Protein AF-A0A349THD9-F1 (afdb_monomer)

Radius of gyration: 21.53 Å; Cα contacts (8 Å, |Δi|>4): 22; chains: 1; bounding box: 50×42×52 Å

Secondary structure (DSSP, 8-state):
-------HHHHHHHHHHHHHHHHHHHHHHHHHHHHHHHHHHHHTTPPPPPPPHHHHHHHHHHHHHHS--SSS--TTT--

Mean predicted aligned error: 12.0 Å

Sequence (79 aa):
MAANHLSRRDFLVNTASLAKGSLLVLSAPAILTACREASESARNEAAFTAFSNEEAVELTAIAARIIPSDDTPGATEAG

Solvent-accessible surface area (backbone atoms only — not comparable to full-atom values): 4819 Å² total; per-residue (Å²): 134,84,81,83,78,74,46,75,63,57,48,51,54,52,53,49,53,54,52,55,53,50,52,48,67,71,41,45,63,59,52,54,50,52,53,51,54,51,54,50,37,63,74,66,67,56,72,89,76,79,73,52,75,68,55,46,52,54,53,49,56,53,40,40,70,78,37,49,73,66,102,52,73,12,60,90,61,68,115

Structure (mmCIF, N/CA/C/O backbone):
data_AF-A0A349THD9-F1
#
_entry.id   AF-A0A349THD9-F1
#
loop_
_atom_site.group_PDB
_atom_site.id
_atom_site.type_symbol
_atom_site.label_atom_id
_atom_site.label_alt_id
_atom_site.label_comp_id
_atom_site.label_asym_id
_atom_site.label_entity_id
_atom_site.label_seq_id
_atom_site.pdbx_PDB_ins_code
_atom_site.Cartn_x
_atom_site.Cartn_y
_atom_site.Cartn_z
_atom_site.occupancy
_atom_site.B_iso_or_equiv
_atom_site.auth_seq_id
_atom_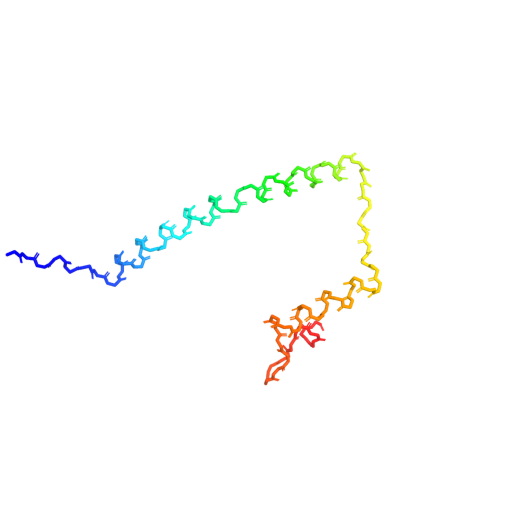site.auth_comp_id
_atom_site.auth_asym_id
_atom_site.auth_atom_id
_atom_site.pdbx_PDB_model_num
ATOM 1 N N . MET A 1 1 ? 30.998 21.284 -33.109 1.00 38.12 1 MET A N 1
ATOM 2 C CA . MET A 1 1 ? 29.975 21.233 -32.045 1.00 38.12 1 MET A CA 1
ATOM 3 C C . MET A 1 1 ? 29.962 19.802 -31.524 1.00 38.12 1 MET A C 1
ATOM 5 O O . MET A 1 1 ? 29.477 18.925 -32.224 1.00 38.12 1 MET A O 1
ATOM 9 N N . ALA A 1 2 ? 30.667 19.526 -30.423 1.00 46.88 2 ALA A N 1
ATOM 10 C CA . ALA A 1 2 ? 30.846 18.159 -29.928 1.00 46.88 2 ALA A CA 1
ATOM 11 C C . ALA A 1 2 ? 29.513 17.618 -29.389 1.00 46.88 2 ALA A C 1
ATOM 13 O O . ALA A 1 2 ? 28.874 18.268 -28.564 1.00 46.88 2 ALA A O 1
ATOM 14 N N . ALA A 1 3 ? 29.086 16.455 -29.882 1.00 58.44 3 ALA A N 1
ATOM 15 C CA . ALA A 1 3 ? 27.904 15.768 -29.383 1.00 58.44 3 ALA A CA 1
ATOM 16 C C . ALA A 1 3 ? 28.162 15.321 -27.937 1.00 58.44 3 ALA A C 1
ATOM 18 O O . ALA A 1 3 ? 29.078 14.542 -27.676 1.00 58.44 3 ALA A O 1
ATOM 19 N N . ASN A 1 4 ? 27.376 15.844 -26.995 1.00 64.38 4 ASN A N 1
ATOM 20 C CA . ASN A 1 4 ? 27.433 15.448 -25.594 1.00 64.38 4 ASN A CA 1
ATOM 21 C C . ASN A 1 4 ? 26.884 14.017 -25.466 1.00 64.38 4 ASN A C 1
ATOM 23 O O . ASN A 1 4 ? 25.673 13.812 -25.383 1.00 64.38 4 ASN A O 1
ATOM 27 N N . HIS A 1 5 ? 27.763 13.017 -25.537 1.00 69.38 5 HIS A N 1
ATOM 28 C CA . HIS A 1 5 ? 27.387 11.615 -25.397 1.00 69.38 5 HIS A CA 1
ATOM 29 C C . HIS A 1 5 ? 27.013 11.327 -23.937 1.00 69.38 5 HIS A C 1
ATOM 31 O O . HIS A 1 5 ? 27.875 11.049 -23.108 1.00 69.38 5 HIS A O 1
ATOM 37 N N . LEU A 1 6 ? 25.715 11.377 -23.625 1.00 80.62 6 LEU A N 1
ATOM 38 C CA . LEU A 1 6 ? 25.182 10.849 -22.369 1.00 80.62 6 LEU A CA 1
ATOM 39 C C . LEU A 1 6 ? 25.500 9.354 -22.278 1.00 80.62 6 LEU A C 1
ATOM 41 O O . LEU A 1 6 ? 25.078 8.569 -23.133 1.00 80.62 6 LEU A O 1
ATOM 45 N N . SER A 1 7 ? 26.228 8.941 -21.240 1.00 86.94 7 SER A N 1
ATOM 46 C CA . SER A 1 7 ? 26.445 7.518 -21.003 1.00 86.94 7 SER A CA 1
ATOM 47 C C . SER A 1 7 ? 25.147 6.858 -20.522 1.00 86.94 7 SER A C 1
ATOM 49 O O . SER A 1 7 ? 24.287 7.494 -19.909 1.00 86.94 7 SER A O 1
ATOM 51 N N . ARG A 1 8 ? 25.006 5.545 -20.752 1.00 89.56 8 ARG A N 1
ATOM 52 C CA . ARG A 1 8 ? 23.857 4.759 -20.251 1.00 89.56 8 ARG A CA 1
ATOM 53 C C . ARG A 1 8 ? 23.688 4.904 -18.734 1.00 89.56 8 ARG A C 1
ATOM 55 O O . ARG A 1 8 ? 22.566 4.906 -18.240 1.00 89.56 8 ARG A O 1
ATOM 62 N N . ARG A 1 9 ? 24.801 5.037 -18.005 1.00 88.75 9 ARG A N 1
ATOM 63 C CA . ARG A 1 9 ? 24.808 5.244 -16.554 1.00 88.75 9 ARG A CA 1
ATOM 64 C C . ARG A 1 9 ? 24.261 6.623 -16.192 1.00 88.75 9 ARG A C 1
ATOM 66 O O . ARG A 1 9 ? 23.407 6.699 -15.319 1.00 88.75 9 ARG A O 1
ATOM 73 N N . ASP A 1 10 ? 24.699 7.671 -16.883 1.00 85.81 10 ASP A N 1
ATOM 74 C CA . ASP A 1 10 ? 24.241 9.042 -16.620 1.00 85.81 10 ASP A CA 1
ATOM 75 C C . ASP A 1 10 ? 22.754 9.196 -16.931 1.00 85.81 10 ASP A C 1
ATOM 77 O O . ASP A 1 10 ? 22.021 9.822 -16.171 1.00 85.81 10 ASP A O 1
ATOM 81 N N . PHE A 1 11 ? 22.285 8.551 -18.002 1.00 86.50 11 PHE A N 1
ATOM 82 C CA . PHE A 1 11 ? 20.862 8.482 -18.311 1.00 86.50 11 PHE A CA 1
ATOM 83 C C . PHE A 1 11 ? 20.073 7.822 -17.173 1.00 86.50 11 PHE A C 1
ATOM 85 O O . PHE A 1 11 ? 19.149 8.440 -16.654 1.00 86.50 11 PHE A O 1
ATOM 92 N N . LEU A 1 12 ? 20.470 6.620 -16.731 1.00 88.19 12 LEU A N 1
ATOM 93 C CA . LEU A 1 12 ? 19.778 5.900 -15.653 1.00 88.19 12 LEU A CA 1
ATOM 94 C C . LEU A 1 12 ? 19.773 6.672 -14.331 1.00 88.19 12 LEU A C 1
ATOM 96 O O . LEU A 1 12 ? 18.746 6.717 -13.655 1.00 88.19 12 LEU A O 1
ATOM 100 N N . VAL A 1 13 ? 20.898 7.284 -13.956 1.00 86.69 13 VAL A N 1
ATOM 101 C CA . VAL A 1 13 ? 21.001 8.091 -12.732 1.00 86.69 13 VAL A CA 1
ATOM 102 C C . VAL A 1 13 ? 20.074 9.305 -12.812 1.00 86.69 13 VAL A C 1
ATOM 104 O O . VAL A 1 13 ? 19.322 9.562 -11.869 1.00 86.69 13 VAL A O 1
ATOM 107 N N . ASN A 1 14 ? 20.060 10.006 -13.947 1.00 82.94 14 ASN A N 1
ATOM 108 C CA . ASN A 1 14 ? 19.224 11.188 -14.133 1.00 82.94 14 ASN A CA 1
ATOM 109 C C . ASN A 1 14 ? 17.730 10.839 -14.165 1.00 82.94 14 ASN A C 1
ATOM 111 O O . ASN A 1 14 ? 16.936 11.492 -13.486 1.00 82.94 14 ASN A O 1
ATOM 115 N N . THR A 1 15 ? 17.331 9.778 -14.875 1.00 80.44 15 THR A N 1
ATOM 116 C CA . THR A 1 15 ? 15.929 9.332 -14.905 1.00 80.44 15 THR A CA 1
ATOM 117 C C . THR A 1 15 ? 15.471 8.804 -13.551 1.00 80.44 15 THR A C 1
ATOM 119 O O . THR A 1 15 ? 14.361 9.108 -13.121 1.00 80.44 15 THR A O 1
ATOM 122 N N . ALA A 1 16 ? 16.324 8.062 -12.837 1.00 76.50 16 ALA A N 1
ATOM 123 C CA . ALA A 1 16 ? 16.005 7.572 -11.499 1.00 76.50 16 ALA A CA 1
ATOM 124 C C . ALA A 1 16 ? 15.854 8.719 -10.489 1.00 76.50 16 ALA A C 1
ATOM 126 O O . ALA A 1 16 ? 15.000 8.643 -9.610 1.00 76.50 16 ALA A O 1
ATOM 127 N N . SER A 1 17 ? 16.651 9.785 -10.608 1.00 74.31 17 SER A N 1
ATOM 128 C CA . SER A 1 17 ? 16.531 10.973 -9.753 1.00 74.31 17 SER A CA 1
ATOM 129 C C . SER A 1 17 ? 15.173 11.669 -9.932 1.00 74.31 17 SER A C 1
ATOM 131 O O . SER A 1 17 ? 14.472 11.932 -8.953 1.00 74.31 17 SER A O 1
ATOM 133 N N . LEU A 1 18 ? 14.740 11.868 -11.183 1.00 71.12 18 LEU A N 1
ATOM 134 C CA . LEU A 1 18 ? 13.434 12.459 -11.506 1.00 71.12 18 LEU A CA 1
ATOM 135 C C . LEU A 1 18 ? 12.259 11.564 -11.070 1.00 71.12 18 LEU A C 1
ATOM 137 O O . LEU A 1 18 ? 11.274 12.048 -10.504 1.00 71.12 18 LEU A O 1
ATOM 141 N N . ALA A 1 19 ? 12.373 10.249 -11.274 1.00 70.19 19 ALA A N 1
ATOM 142 C CA . ALA A 1 19 ? 11.355 9.285 -10.860 1.00 70.19 19 ALA A CA 1
ATOM 143 C C . ALA A 1 19 ? 11.140 9.282 -9.334 1.00 70.19 19 ALA A C 1
ATOM 145 O O . ALA A 1 19 ? 10.003 9.283 -8.870 1.00 70.19 19 ALA A O 1
ATOM 146 N N . LYS A 1 20 ? 12.213 9.361 -8.534 1.00 68.31 20 LYS A N 1
ATOM 147 C CA . LYS A 1 20 ? 12.106 9.410 -7.063 1.00 68.31 20 LYS A CA 1
ATOM 148 C C . LYS A 1 20 ? 11.404 10.676 -6.571 1.00 68.31 20 LYS A C 1
ATOM 150 O O . LYS A 1 20 ? 10.552 10.595 -5.690 1.00 68.31 20 LYS A O 1
ATOM 155 N N . GLY A 1 21 ? 11.736 11.834 -7.146 1.00 69.94 21 GLY A N 1
ATOM 156 C CA . GLY A 1 21 ? 11.097 13.102 -6.781 1.00 69.94 21 GLY A CA 1
ATOM 157 C C . GLY A 1 21 ? 9.602 13.120 -7.111 1.00 69.94 21 GLY A C 1
ATOM 158 O O . GLY A 1 21 ? 8.789 13.525 -6.283 1.00 69.94 21 GLY A O 1
ATOM 159 N N . SER A 1 22 ? 9.229 12.618 -8.292 1.00 71.69 22 SER A N 1
ATOM 160 C CA . SER A 1 22 ? 7.823 12.557 -8.717 1.00 71.69 22 SER A CA 1
ATOM 161 C C . SER A 1 22 ? 6.981 11.594 -7.881 1.00 71.69 22 SER A C 1
ATOM 163 O O . SER A 1 22 ? 5.855 11.945 -7.533 1.00 71.69 22 SER A O 1
ATOM 165 N N . LEU A 1 23 ? 7.527 10.439 -7.480 1.00 73.8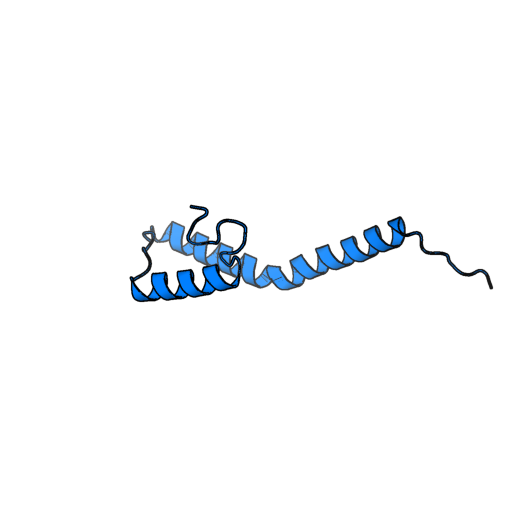1 23 LEU A N 1
ATOM 166 C CA . LEU A 1 23 ? 6.826 9.504 -6.598 1.00 73.81 23 LEU A CA 1
ATOM 167 C C . LEU A 1 23 ? 6.465 10.161 -5.261 1.00 73.81 23 LEU A C 1
ATOM 169 O O . LEU A 1 23 ? 5.338 10.010 -4.796 1.00 73.81 23 LEU A O 1
ATOM 173 N N . LEU A 1 24 ? 7.390 10.923 -4.668 1.00 75.75 24 LEU A N 1
ATOM 174 C CA . LEU A 1 24 ? 7.139 11.625 -3.410 1.00 75.75 24 LEU A CA 1
ATOM 175 C C . LEU A 1 24 ? 6.079 12.712 -3.574 1.00 75.75 24 LEU A C 1
ATOM 177 O O . LEU A 1 24 ? 5.154 12.763 -2.777 1.00 75.75 24 LEU A O 1
ATOM 181 N N . VAL A 1 25 ? 6.172 13.550 -4.608 1.00 82.38 25 VAL A N 1
ATOM 182 C CA . VAL A 1 25 ? 5.193 14.629 -4.831 1.00 82.38 25 VAL A CA 1
ATOM 183 C C . VAL A 1 25 ? 3.797 14.069 -5.104 1.00 82.38 25 VAL A C 1
ATOM 185 O O . VAL A 1 25 ? 2.823 14.567 -4.545 1.00 82.38 25 VAL A O 1
ATOM 188 N N . LEU A 1 26 ? 3.696 13.017 -5.919 1.00 83.44 26 LEU A N 1
ATOM 189 C CA . LEU A 1 26 ? 2.415 12.403 -6.262 1.00 83.44 26 LEU A CA 1
ATOM 190 C C . LEU A 1 26 ? 1.801 11.643 -5.076 1.00 83.44 26 LEU A C 1
ATOM 192 O O . LEU A 1 26 ? 0.585 11.655 -4.904 1.00 83.44 26 LEU A O 1
ATOM 196 N N . SER A 1 27 ? 2.634 11.014 -4.243 1.00 88.31 27 SER A N 1
ATOM 197 C CA . SER A 1 27 ? 2.169 10.168 -3.134 1.00 88.31 27 SER A CA 1
ATOM 198 C C . SER A 1 27 ? 2.046 10.910 -1.804 1.00 88.31 27 SER A C 1
ATOM 200 O O . SER A 1 27 ? 1.346 10.434 -0.915 1.00 88.31 27 SER A O 1
ATOM 202 N N . ALA A 1 28 ? 2.700 12.064 -1.630 1.00 88.75 28 ALA A N 1
ATOM 203 C CA . ALA A 1 28 ? 2.740 12.777 -0.352 1.00 88.75 28 ALA A CA 1
ATOM 204 C C . ALA A 1 28 ? 1.347 13.103 0.218 1.00 88.75 28 ALA A C 1
ATOM 206 O O . ALA A 1 28 ? 1.14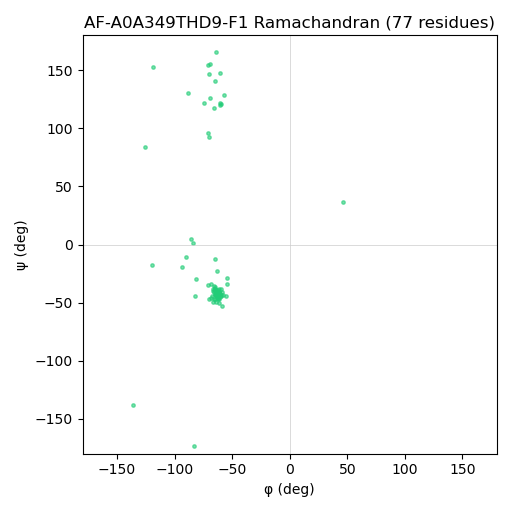9 12.849 1.407 1.00 88.75 28 ALA A O 1
ATOM 207 N N . PRO A 1 29 ? 0.362 13.593 -0.566 1.00 90.94 29 PRO A N 1
ATOM 208 C CA . PRO A 1 29 ? -0.983 13.821 -0.042 1.00 90.94 29 PRO A CA 1
ATOM 209 C C . PRO A 1 29 ? -1.638 12.533 0.471 1.00 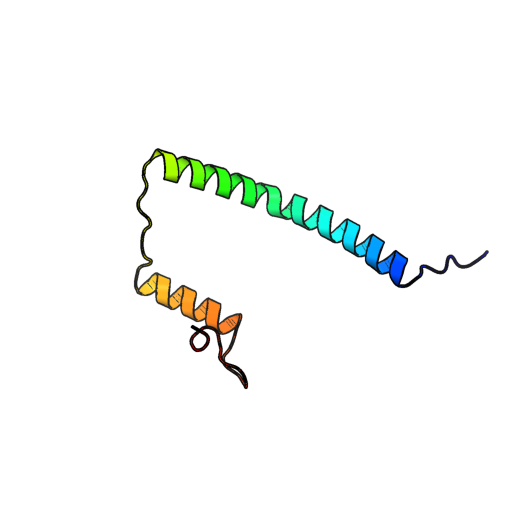90.94 29 PRO A C 1
ATOM 211 O O . PRO A 1 29 ? -2.170 12.524 1.577 1.00 90.94 29 PRO A O 1
ATOM 214 N N . ALA A 1 30 ? -1.537 11.436 -0.288 1.00 91.12 30 ALA A N 1
ATOM 215 C CA . ALA A 1 30 ? -2.093 10.141 0.101 1.00 91.12 30 ALA A CA 1
ATOM 216 C C . ALA A 1 30 ? -1.426 9.590 1.373 1.00 91.12 30 ALA A C 1
ATOM 218 O O . ALA A 1 30 ? -2.116 9.130 2.278 1.00 91.12 30 ALA A O 1
ATOM 219 N N . ILE A 1 31 ? -0.097 9.709 1.481 1.00 89.56 31 ILE A N 1
ATOM 220 C CA . ILE A 1 31 ? 0.662 9.310 2.675 1.00 89.56 31 ILE A CA 1
ATOM 221 C C . ILE A 1 31 ? 0.209 10.118 3.896 1.00 89.56 31 ILE A C 1
ATOM 223 O O . ILE A 1 31 ? -0.053 9.544 4.949 1.00 89.56 31 ILE A O 1
ATOM 227 N N . LEU A 1 32 ? 0.087 11.443 3.770 1.00 94.06 32 LEU A N 1
ATOM 228 C CA . LEU A 1 32 ? -0.333 12.301 4.880 1.00 94.06 32 LEU A CA 1
ATOM 229 C C . LEU A 1 32 ? -1.764 12.000 5.337 1.00 94.06 32 LEU A C 1
ATOM 231 O O . LEU A 1 32 ? -2.020 12.000 6.542 1.00 94.06 32 LEU A O 1
ATOM 235 N N . THR A 1 33 ? -2.680 11.733 4.403 1.00 94.50 33 THR A N 1
ATOM 236 C CA . THR A 1 33 ? -4.046 11.296 4.721 1.00 94.50 33 THR A CA 1
ATOM 237 C C . THR A 1 33 ? -4.028 9.970 5.475 1.00 94.50 33 THR A C 1
ATOM 239 O O . THR A 1 33 ? -4.564 9.906 6.578 1.00 94.50 33 THR A O 1
ATOM 242 N N . ALA A 1 34 ? -3.310 8.965 4.967 1.00 90.00 34 ALA A N 1
ATOM 243 C CA . ALA A 1 34 ? -3.191 7.667 5.627 1.00 90.00 34 ALA A CA 1
ATOM 244 C C . ALA A 1 34 ? -2.598 7.785 7.044 1.00 90.00 34 ALA A C 1
ATOM 246 O O . ALA A 1 34 ? -3.090 7.161 7.980 1.00 90.00 34 ALA A O 1
ATOM 247 N N . CYS A 1 35 ? -1.579 8.631 7.247 1.00 90.75 35 CYS A N 1
ATOM 248 C CA . CYS A 1 35 ? -1.018 8.878 8.578 1.00 90.75 35 CYS A CA 1
ATOM 249 C C . CYS A 1 35 ? -2.035 9.505 9.545 1.00 90.75 35 CYS A C 1
ATOM 251 O O . CYS A 1 35 ? -2.044 9.165 10.730 1.00 90.75 35 CYS A O 1
ATOM 253 N N . ARG A 1 36 ? -2.873 10.432 9.064 1.00 92.44 36 ARG A N 1
ATOM 254 C CA . ARG A 1 36 ? -3.919 11.066 9.881 1.00 92.44 36 ARG A CA 1
ATOM 255 C C . ARG A 1 36 ? -4.990 10.058 10.278 1.00 92.44 36 ARG A C 1
ATOM 257 O O . ARG A 1 36 ? -5.268 9.939 11.467 1.00 92.44 36 ARG A O 1
ATOM 264 N N . GLU A 1 37 ? -5.512 9.305 9.316 1.00 89.19 37 GLU A N 1
ATOM 265 C CA . GLU A 1 37 ? -6.538 8.280 9.542 1.00 89.19 37 GLU A CA 1
ATOM 266 C C . GLU A 1 37 ? -6.040 7.169 10.473 1.00 89.19 37 GLU A C 1
ATOM 268 O O . GLU A 1 37 ? -6.752 6.760 11.392 1.00 89.19 37 GLU A O 1
ATOM 273 N N . ALA A 1 38 ? -4.788 6.731 10.310 1.00 86.81 38 ALA A N 1
ATOM 274 C CA . ALA A 1 38 ? -4.165 5.759 11.205 1.00 86.81 38 ALA A CA 1
ATOM 275 C C . ALA A 1 38 ? -4.017 6.310 12.632 1.00 86.81 38 ALA A C 1
ATOM 277 O O . ALA A 1 38 ? -4.328 5.616 13.600 1.00 86.81 38 ALA A O 1
ATOM 278 N N . SER A 1 39 ? -3.580 7.567 12.782 1.00 88.50 39 SER A N 1
ATOM 279 C CA . SER A 1 39 ? -3.478 8.208 14.098 1.00 88.50 39 SER A CA 1
ATOM 280 C C . SER A 1 39 ? -4.842 8.390 14.763 1.00 88.50 39 SER A C 1
ATOM 282 O O . SER A 1 39 ? -4.921 8.311 15.987 1.00 88.50 39 SER A O 1
ATOM 284 N N . GLU A 1 40 ? -5.886 8.699 14.001 1.00 89.69 40 GLU A N 1
ATOM 285 C CA . GLU A 1 40 ? -7.247 8.852 14.513 1.00 89.69 40 GLU A CA 1
ATOM 286 C C . GLU A 1 40 ? -7.832 7.501 14.932 1.00 89.69 40 GLU A C 1
ATOM 288 O O . GLU A 1 40 ? -8.308 7.362 16.057 1.00 89.69 40 GLU A O 1
ATOM 293 N N . SER A 1 41 ? -7.685 6.479 14.090 1.00 87.12 41 SER A N 1
ATOM 294 C CA . SER A 1 41 ? -8.110 5.108 14.391 1.00 87.12 41 SER A CA 1
ATOM 295 C C . SER A 1 41 ? -7.430 4.564 15.648 1.00 87.12 41 SER A C 1
ATOM 297 O O . SER A 1 41 ? -8.096 4.002 16.514 1.00 87.12 41 SER A O 1
ATOM 299 N N . ALA A 1 42 ? -6.122 4.802 15.801 1.00 85.19 42 ALA A N 1
ATOM 300 C CA . ALA A 1 42 ? -5.376 4.399 16.991 1.00 85.19 42 ALA A CA 1
ATOM 301 C C . ALA A 1 42 ? -5.855 5.115 18.265 1.00 85.19 42 ALA A C 1
ATOM 303 O O . ALA A 1 42 ? -5.932 4.496 19.321 1.00 85.19 42 ALA A O 1
ATOM 304 N N . ARG A 1 43 ? -6.192 6.411 18.180 1.00 87.50 43 ARG A N 1
ATOM 305 C CA . ARG A 1 43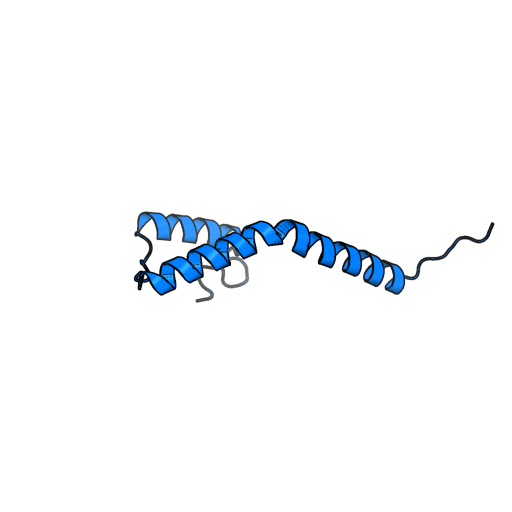 ? -6.728 7.181 19.320 1.00 87.50 43 ARG A CA 1
ATOM 306 C C . ARG A 1 43 ? -8.125 6.735 19.728 1.00 87.50 43 ARG A C 1
ATOM 308 O O . ARG A 1 43 ? -8.448 6.785 20.908 1.00 87.50 43 ARG A O 1
ATOM 315 N N . ASN A 1 44 ? -8.930 6.326 18.756 1.00 87.94 44 ASN A N 1
ATOM 316 C CA . ASN A 1 44 ? -10.303 5.890 18.974 1.00 87.94 44 ASN A CA 1
ATOM 317 C C . ASN A 1 44 ? -10.400 4.401 19.350 1.00 87.94 44 ASN A C 1
ATOM 319 O O . ASN A 1 44 ? -11.512 3.888 19.434 1.00 87.94 44 ASN A O 1
ATOM 323 N N . GLU A 1 45 ? -9.263 3.708 19.525 1.00 80.38 45 GLU A N 1
ATOM 324 C CA . GLU A 1 45 ? -9.186 2.246 19.689 1.00 80.38 45 GLU A CA 1
ATOM 325 C C . GLU A 1 45 ? -10.049 1.505 18.655 1.00 80.38 45 GLU A C 1
ATOM 327 O O . GLU A 1 45 ? -10.696 0.498 18.949 1.00 80.38 45 GLU A O 1
ATOM 332 N N . ALA A 1 46 ? -10.092 2.037 17.429 1.00 78.81 46 ALA A N 1
ATOM 333 C CA . ALA A 1 46 ? -10.933 1.498 16.380 1.00 78.81 46 ALA A CA 1
ATOM 334 C C . ALA A 1 46 ? -10.518 0.050 16.102 1.00 78.81 46 ALA A C 1
ATOM 336 O O . ALA A 1 46 ? -9.360 -0.235 15.782 1.00 78.81 46 ALA A O 1
ATOM 337 N N . ALA A 1 47 ? -11.469 -0.872 16.248 1.00 78.38 47 ALA A N 1
ATOM 338 C CA . ALA A 1 47 ? -11.234 -2.271 15.949 1.00 78.38 47 ALA A CA 1
ATOM 339 C C . ALA A 1 47 ? -10.957 -2.439 14.452 1.00 78.38 47 ALA A C 1
ATOM 341 O O . ALA A 1 47 ? -11.623 -1.830 13.613 1.00 78.38 47 ALA A O 1
ATOM 342 N N . PHE A 1 48 ? -10.008 -3.312 14.116 1.00 78.38 48 PHE A N 1
ATOM 343 C CA . PHE A 1 48 ? -9.870 -3.778 12.744 1.00 78.38 48 PHE A CA 1
ATOM 344 C C . PHE A 1 48 ? -11.163 -4.481 12.331 1.00 78.38 48 PHE A C 1
ATOM 346 O O . PHE A 1 48 ? -11.571 -5.468 12.947 1.00 78.38 48 PHE A O 1
ATOM 353 N N . THR A 1 49 ? -11.808 -3.963 11.293 1.00 82.44 49 THR A N 1
ATOM 354 C CA . THR A 1 49 ? -12.991 -4.578 10.702 1.00 82.44 49 THR A CA 1
ATOM 355 C C . THR A 1 49 ? -12.559 -5.569 9.633 1.00 82.44 49 THR A C 1
ATOM 357 O O . THR A 1 49 ? -11.751 -5.243 8.764 1.00 82.44 49 THR A O 1
ATOM 360 N N . ALA A 1 50 ? -13.102 -6.783 9.687 1.00 86.62 50 ALA A N 1
ATOM 361 C CA . ALA A 1 50 ? -13.027 -7.690 8.552 1.00 86.62 50 ALA A CA 1
ATOM 362 C C . ALA A 1 50 ? -13.926 -7.162 7.425 1.00 86.62 50 ALA A C 1
ATOM 364 O O . ALA A 1 50 ? -14.977 -6.580 7.700 1.00 86.62 50 ALA A O 1
ATOM 365 N N . PHE A 1 51 ? -13.515 -7.385 6.179 1.00 89.19 51 PHE A N 1
ATOM 366 C CA . PHE A 1 51 ? -14.361 -7.129 5.016 1.00 89.19 51 PHE A CA 1
ATOM 367 C C . PHE A 1 51 ? -15.635 -7.975 5.078 1.00 89.19 51 PHE A C 1
ATOM 369 O O . PHE A 1 51 ? -15.613 -9.108 5.574 1.00 89.19 51 PHE A O 1
ATOM 376 N N . SER A 1 52 ? -16.736 -7.445 4.545 1.00 92.56 52 SER A N 1
ATOM 377 C CA . SER A 1 52 ? -17.912 -8.264 4.260 1.00 92.56 52 SER A CA 1
ATOM 378 C C . SER A 1 52 ? -17.586 -9.312 3.191 1.00 92.56 52 SER A C 1
ATOM 380 O O . SER A 1 52 ? -16.574 -9.229 2.490 1.00 92.56 52 SER A O 1
ATOM 382 N N . ASN A 1 53 ? -18.453 -10.315 3.039 1.00 92.56 53 ASN A N 1
ATOM 383 C CA . ASN A 1 53 ? -18.275 -11.311 1.981 1.00 92.56 53 ASN A CA 1
ATOM 384 C C . ASN A 1 53 ? -18.281 -10.658 0.593 1.00 92.56 53 ASN A C 1
ATOM 386 O O . ASN A 1 53 ? -17.503 -11.045 -0.273 1.00 92.56 53 ASN A O 1
ATOM 390 N N . GLU A 1 54 ? -19.136 -9.658 0.392 1.00 94.56 54 GLU A N 1
ATOM 391 C CA . GLU A 1 54 ? -19.245 -8.912 -0.859 1.00 94.56 54 GLU A CA 1
ATOM 392 C C .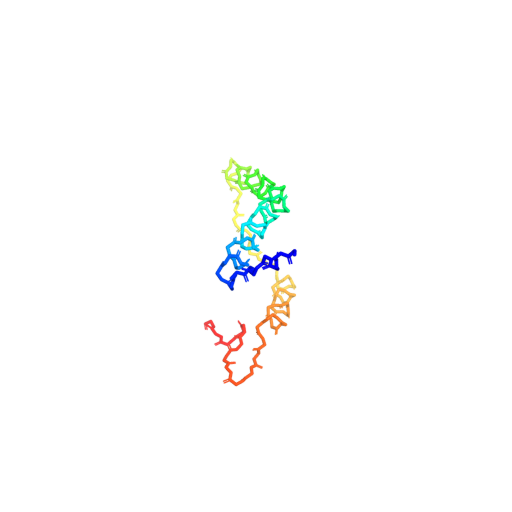 GLU A 1 54 ? -17.947 -8.143 -1.150 1.00 94.56 54 GLU A C 1
ATOM 394 O O . GLU A 1 54 ? -17.370 -8.300 -2.225 1.00 94.56 54 GLU A O 1
ATOM 399 N N . GLU A 1 55 ? -17.433 -7.398 -0.166 1.00 92.69 55 GLU A N 1
ATOM 400 C CA . GLU A 1 55 ? -16.169 -6.656 -0.278 1.00 92.69 55 GLU A CA 1
ATOM 401 C C . GLU A 1 55 ? -14.975 -7.590 -0.536 1.00 92.69 5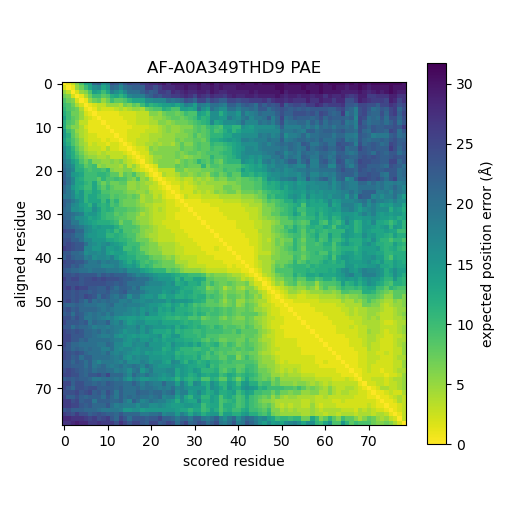5 GLU A C 1
ATOM 403 O O . GLU A 1 55 ? -14.111 -7.308 -1.369 1.00 92.69 55 GLU A O 1
ATOM 408 N N . ALA A 1 56 ? -14.936 -8.739 0.144 1.00 92.06 56 ALA A N 1
ATOM 409 C CA . ALA A 1 56 ? -13.880 -9.729 -0.029 1.00 92.06 56 ALA A CA 1
ATOM 410 C C . ALA A 1 56 ? -13.881 -10.339 -1.442 1.00 92.06 56 ALA A C 1
ATOM 412 O O . ALA A 1 56 ? -12.812 -10.542 -2.029 1.00 92.06 56 ALA A O 1
ATOM 413 N N . VAL A 1 57 ? -15.060 -10.608 -2.014 1.00 93.12 57 VAL A N 1
ATOM 414 C CA . VAL A 1 57 ? -15.193 -11.124 -3.387 1.00 93.12 57 VAL A CA 1
ATOM 415 C C . VAL A 1 57 ? -14.691 -10.099 -4.404 1.00 93.12 57 VAL A C 1
ATOM 417 O O . VAL A 1 57 ? -13.952 -10.464 -5.322 1.00 93.12 57 VAL A O 1
ATOM 420 N N . GLU A 1 58 ? -15.023 -8.818 -4.228 1.00 93.00 58 GLU A N 1
ATOM 421 C CA . GLU A 1 58 ? -14.539 -7.751 -5.111 1.00 93.00 58 GLU A CA 1
ATOM 422 C C . GLU A 1 58 ? -13.015 -7.612 -5.064 1.00 93.00 58 GLU A C 1
ATOM 424 O O . GLU A 1 58 ? -12.354 -7.589 -6.108 1.00 93.00 58 GLU A O 1
ATOM 429 N N . LEU A 1 59 ? -12.436 -7.586 -3.861 1.00 91.56 59 LEU A N 1
ATOM 430 C CA . LEU A 1 59 ? -10.986 -7.522 -3.686 1.00 91.56 59 LEU A CA 1
ATOM 431 C C . LEU A 1 59 ? -10.283 -8.737 -4.300 1.00 91.56 59 LEU A C 1
ATOM 433 O O . LEU A 1 59 ? -9.244 -8.582 -4.943 1.00 91.56 59 LEU A O 1
ATOM 437 N N . THR A 1 60 ? -10.877 -9.925 -4.178 1.00 90.88 60 THR A N 1
ATOM 438 C CA . THR A 1 60 ? -10.355 -11.150 -4.800 1.00 90.88 60 THR A CA 1
ATOM 439 C C . THR A 1 60 ? -10.345 -11.041 -6.326 1.00 90.88 60 THR A C 1
ATOM 441 O O . THR A 1 60 ? -9.349 -11.384 -6.964 1.00 90.88 60 THR A O 1
ATOM 444 N N . ALA A 1 61 ? -11.408 -10.500 -6.928 1.00 91.62 61 ALA A N 1
ATOM 445 C CA . ALA A 1 61 ? -11.481 -10.299 -8.374 1.00 91.62 61 ALA A CA 1
ATOM 446 C C . ALA A 1 61 ? -10.439 -9.284 -8.880 1.00 91.62 61 ALA A C 1
ATOM 448 O O . ALA A 1 61 ? -9.835 -9.480 -9.937 1.00 91.62 61 ALA A O 1
ATOM 449 N N . ILE A 1 62 ? -10.190 -8.213 -8.118 1.00 93.31 62 ILE A N 1
ATOM 450 C CA . ILE A 1 62 ? -9.132 -7.242 -8.426 1.00 93.31 62 ILE A CA 1
ATOM 451 C C . ILE A 1 62 ? -7.757 -7.912 -8.338 1.00 93.31 62 ILE A C 1
ATOM 453 O O . ILE A 1 62 ? -6.951 -7.772 -9.261 1.00 93.31 62 ILE A O 1
ATOM 457 N N . ALA A 1 63 ? -7.496 -8.667 -7.268 1.00 92.38 63 ALA A N 1
ATOM 458 C CA . ALA A 1 63 ? -6.229 -9.363 -7.066 1.00 92.38 63 ALA A CA 1
ATOM 459 C C . ALA A 1 63 ? -5.938 -10.360 -8.200 1.00 92.38 63 ALA A C 1
ATOM 461 O O . ALA A 1 63 ? -4.842 -10.336 -8.760 1.00 92.38 63 ALA A O 1
ATOM 462 N N . ALA A 1 64 ? -6.940 -11.141 -8.619 1.00 91.62 64 ALA A N 1
ATOM 463 C CA . ALA A 1 64 ? -6.835 -12.082 -9.736 1.00 91.62 64 ALA A CA 1
ATOM 464 C C . ALA A 1 64 ? -6.547 -11.404 -11.089 1.00 91.62 64 ALA A C 1
ATOM 466 O O . ALA A 1 64 ? -6.016 -12.033 -11.999 1.00 91.62 64 ALA A O 1
ATOM 467 N N . ARG A 1 65 ? -6.863 -10.110 -11.244 1.00 90.38 65 ARG A N 1
ATOM 468 C CA . ARG A 1 65 ? -6.502 -9.339 -12.446 1.00 90.38 65 ARG A CA 1
ATOM 469 C C . ARG A 1 65 ? -5.062 -8.824 -12.413 1.00 90.38 65 ARG A C 1
ATOM 471 O O . ARG A 1 65 ? -4.479 -8.595 -13.469 1.00 90.38 65 ARG A O 1
ATOM 478 N N . ILE A 1 66 ? -4.520 -8.569 -11.224 1.00 92.56 66 ILE A N 1
ATOM 479 C CA . ILE A 1 66 ? -3.154 -8.059 -11.041 1.00 92.56 66 ILE A CA 1
ATOM 480 C C . ILE A 1 66 ? -2.148 -9.211 -11.108 1.00 92.56 66 ILE A C 1
ATOM 482 O O . ILE A 1 66 ? -1.120 -9.077 -11.768 1.00 92.56 66 ILE A O 1
ATOM 486 N N . ILE A 1 67 ? -2.456 -10.328 -10.442 1.00 90.31 67 ILE A N 1
ATOM 487 C CA . ILE A 1 67 ? -1.644 -11.549 -10.415 1.00 90.31 67 ILE A CA 1
ATOM 488 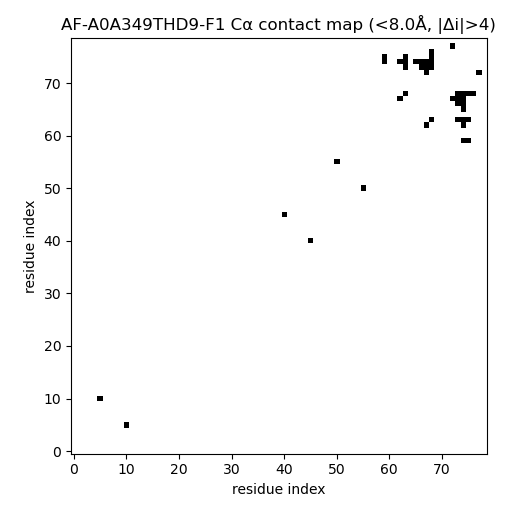C C . ILE A 1 67 ? -2.549 -12.710 -10.854 1.00 90.31 67 ILE A C 1
ATOM 490 O O . ILE A 1 67 ? -3.178 -13.357 -10.007 1.00 90.31 67 ILE A O 1
ATOM 494 N N . PRO A 1 68 ? -2.693 -12.923 -12.173 1.00 89.50 68 PRO A N 1
ATOM 495 C CA . PRO A 1 68 ? -3.516 -14.000 -12.697 1.00 89.50 68 PRO A CA 1
ATOM 496 C C . PRO A 1 68 ? -2.877 -15.357 -12.410 1.00 89.50 68 PRO A C 1
ATOM 498 O O . PRO A 1 68 ? -1.662 -15.462 -12.268 1.00 89.50 68 PRO A O 1
ATOM 501 N N . SER A 1 69 ? -3.706 -16.393 -12.363 1.00 90.94 69 SER A N 1
ATOM 502 C CA . SER A 1 69 ? -3.229 -17.772 -12.428 1.00 90.94 69 SER A CA 1
ATOM 503 C C . SER A 1 69 ? -2.816 -18.091 -13.861 1.00 90.94 69 SER A C 1
ATOM 505 O O . SER A 1 69 ? -3.627 -17.972 -14.785 1.00 90.94 69 SER A O 1
ATOM 507 N N . ASP A 1 70 ? -1.558 -18.473 -14.042 1.00 87.62 70 ASP A N 1
ATOM 508 C CA . ASP A 1 70 ? -0.986 -18.881 -15.321 1.00 87.62 70 ASP A CA 1
ATOM 509 C C . ASP A 1 70 ? -0.113 -20.137 -15.140 1.00 87.62 70 ASP A C 1
ATOM 511 O O . ASP A 1 70 ? -0.505 -21.060 -14.427 1.00 87.62 70 ASP A O 1
ATOM 515 N N . ASP A 1 71 ? 1.054 -20.211 -15.784 1.00 91.31 71 ASP A N 1
ATOM 516 C CA . ASP A 1 71 ? 2.025 -21.287 -15.545 1.00 91.31 71 ASP A CA 1
ATOM 517 C C . ASP A 1 71 ? 2.603 -21.247 -14.113 1.00 91.31 71 ASP A C 1
ATOM 519 O O . ASP A 1 71 ? 3.260 -22.195 -13.671 1.00 91.31 71 ASP A O 1
ATOM 523 N N . THR A 1 72 ? 2.370 -20.153 -13.382 1.00 87.44 72 THR A N 1
ATOM 524 C CA . THR A 1 72 ? 2.688 -19.995 -11.964 1.00 87.44 72 THR A CA 1
ATOM 525 C C . THR A 1 72 ? 1.424 -19.741 -11.129 1.00 87.44 72 THR A C 1
ATOM 527 O O . THR A 1 72 ? 0.442 -19.206 -11.647 1.00 87.44 72 THR A O 1
ATOM 530 N N . PRO A 1 73 ? 1.420 -20.118 -9.832 1.00 90.19 73 PRO A N 1
ATOM 531 C CA . PRO A 1 73 ? 0.279 -19.865 -8.954 1.00 90.19 73 PRO A CA 1
ATOM 532 C C . PRO A 1 73 ? -0.090 -18.376 -8.881 1.00 90.19 73 PRO A C 1
ATOM 534 O O . PRO A 1 73 ? 0.764 -17.532 -8.600 1.00 90.19 73 PRO A O 1
ATOM 537 N N . GLY A 1 74 ? -1.371 -18.071 -9.099 1.00 89.69 74 GLY A N 1
ATOM 538 C CA . GLY A 1 74 ? -1.913 -16.709 -9.059 1.00 89.69 74 GLY A CA 1
ATOM 539 C C . GLY A 1 74 ? -2.255 -16.214 -7.648 1.00 89.69 74 GLY A C 1
ATOM 540 O O . GLY A 1 74 ? -2.019 -16.894 -6.649 1.00 89.69 74 GLY A O 1
ATOM 541 N N . ALA A 1 75 ? -2.883 -15.033 -7.546 1.00 89.50 75 ALA A N 1
ATOM 542 C CA . ALA A 1 75 ? -3.252 -14.409 -6.262 1.00 89.50 75 ALA A CA 1
ATOM 543 C C . ALA A 1 75 ? -4.095 -15.303 -5.332 1.00 89.50 75 ALA A C 1
ATOM 545 O O . ALA A 1 75 ? -4.049 -15.143 -4.115 1.00 89.50 75 ALA A O 1
ATOM 546 N N . THR A 1 76 ? -4.878 -16.221 -5.897 1.00 85.69 76 THR A N 1
ATOM 547 C CA . THR A 1 76 ? -5.752 -17.141 -5.155 1.00 85.69 76 THR A CA 1
ATOM 548 C C . THR A 1 76 ? -5.079 -18.461 -4.783 1.00 85.69 76 THR A C 1
ATOM 550 O O . THR A 1 76 ? -5.651 -19.234 -4.022 1.00 85.69 76 THR A O 1
ATOM 553 N N . GLU A 1 77 ? -3.897 -18.741 -5.332 1.00 85.38 77 GLU A N 1
ATOM 554 C CA . GLU A 1 77 ? -3.202 -20.034 -5.229 1.00 85.38 77 GLU A CA 1
ATOM 555 C C . GLU A 1 77 ? -1.827 -19.910 -4.557 1.00 85.38 77 GLU A C 1
ATOM 557 O O . GLU A 1 77 ? -1.266 -20.908 -4.115 1.00 85.38 77 GLU A O 1
ATOM 562 N N . ALA A 1 78 ? -1.273 -18.695 -4.483 1.00 76.19 78 ALA A N 1
ATOM 563 C CA . ALA A 1 78 ? 0.038 -18.403 -3.904 1.00 76.19 78 ALA A CA 1
ATOM 564 C C . ALA A 1 78 ? 0.034 -18.212 -2.369 1.00 76.19 78 ALA A C 1
ATOM 566 O O . ALA A 1 78 ? 1.082 -17.889 -1.804 1.00 76.19 78 ALA A O 1
ATOM 567 N N . GLY A 1 79 ? -1.127 -18.357 -1.718 1.00 57.81 79 GLY A N 1
ATOM 568 C CA . GLY A 1 79 ? -1.342 -18.152 -0.277 1.00 57.81 79 GLY A CA 1
ATOM 569 C C . GLY A 1 79 ? -1.290 -19.426 0.553 1.00 57.81 79 GLY A C 1
ATOM 570 O O . GLY A 1 79 ? -1.815 -20.458 0.082 1.00 57.81 79 GLY A O 1
#

Foldseek 3Di:
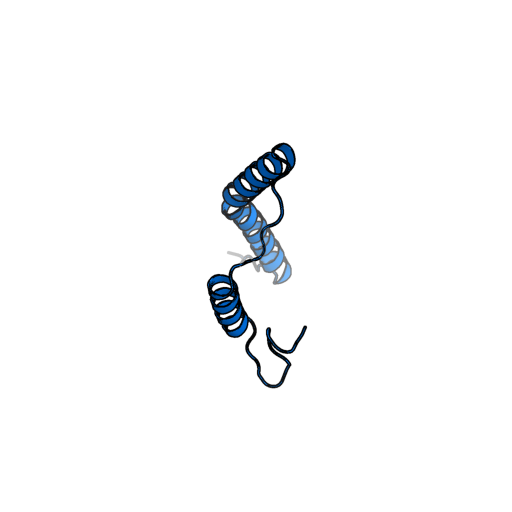DDDPDQDPVNVCVVVVVVVVVVCCVVCVVVVVVVVVVVVVCVVVVPDDDDDDPVRVVVVVVVQCVVFPDDPDHGPVGVD

pLDDT: mean 83.98, std 10.7, range [38.12, 94.56]